Protein AF-A0A9P8L401-F1 (afdb_monomer_lite)

pLDDT: mean 74.8, std 16.56, range [40.0, 96.0]

Secondary structure (DSSP, 8-state):
-HHHHHHHHHHHHHHHHHHHHHHHT--HHHHHHHHHHHHHHHHHHHHHHHHHHHHHHHHHHS---TTGGGSTTS--HHHHTTTS--TT-S-------S-S--TTHHHHHHHHHHHHHHHHHHHHHHHHHHHHHHHHHHTT--

Organism: NCBI:txid1670608

Sequence (142 aa):
MQKATEYLQKWAGNFQRNVSNSVSNLSLKDYIRLVIILGGYALLRPYLLKLAGKFQARDHERELDPNEMTSGAAMSVNALRGRVQVPGDSDEEEESSATGADWGHAARRHQREMISELLAAEERKLAEEQEGSDKDIEEFLE

Radius of gyration: 29.73 Å; chains: 1; bounding box: 51×47×96 Å

InterPro domains:
  IPR011431 Protein trafficking Pga2 [PF07543] (17-142)
  IPR011431 Protein trafficking Pga2 [PIRSF022909] (21-142)
  IPR011431 Protein trafficking Pga2 [PTHR28199] (8-142)

Foldseek 3Di:
DVVVVVVVCVVVVVVCVVVVVVVVPDDPVNVVVVCCVVVVCVVCVVVVVVVVVVVVVVVVVDDDDPVRCPDPVNCDPVNCVPVDDPPPPDPDPDPDDDDDDPPCPVVVVVVVVVVVVVVVVVVVVVVVVVVVVVVVVVVVVD

Structure (mmCIF, N/CA/C/O backbone):
data_AF-A0A9P8L401-F1
#
_entry.id   AF-A0A9P8L401-F1
#
loop_
_atom_site.group_PDB
_atom_site.id
_atom_site.type_symbol
_atom_site.label_atom_id
_atom_site.label_alt_id
_atom_site.label_comp_id
_atom_site.label_asym_id
_atom_site.label_entity_id
_atom_site.label_seq_id
_atom_site.pdbx_PDB_ins_code
_atom_site.Cartn_x
_atom_site.Cartn_y
_atom_site.Cartn_z
_atom_site.occupancy
_atom_site.B_iso_or_equiv
_atom_site.auth_seq_id
_atom_site.auth_comp_id
_atom_site.auth_asym_id
_atom_site.auth_atom_id
_atom_site.pdbx_PDB_model_num
ATOM 1 N N . MET A 1 1 ? 9.582 -20.522 26.161 1.00 63.03 1 MET A N 1
ATOM 2 C CA . MET A 1 1 ? 8.222 -20.687 25.599 1.00 63.03 1 MET A CA 1
ATOM 3 C C . MET A 1 1 ? 7.142 -19.996 26.442 1.00 63.03 1 MET A C 1
ATOM 5 O O . MET A 1 1 ? 6.506 -19.097 25.919 1.00 63.03 1 MET A O 1
ATOM 9 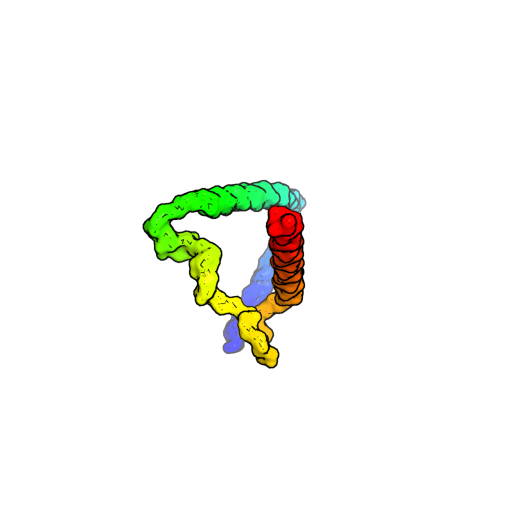N N . GLN A 1 2 ? 6.982 -20.307 27.738 1.00 72.50 2 GLN A N 1
ATOM 10 C CA . GLN A 1 2 ? 5.891 -19.764 28.584 1.00 72.50 2 GLN A CA 1
ATOM 11 C C . GLN A 1 2 ? 5.837 -18.224 28.709 1.00 72.50 2 GLN A C 1
ATOM 13 O O . GLN A 1 2 ? 4.761 -17.636 28.678 1.00 72.50 2 GLN A O 1
ATOM 18 N N . LYS A 1 3 ? 6.988 -17.539 28.785 1.00 79.38 3 LYS A N 1
ATOM 19 C CA . LYS A 1 3 ? 7.013 -16.064 28.824 1.00 79.38 3 LYS A CA 1
ATOM 20 C C . LYS A 1 3 ? 6.523 -15.434 27.516 1.00 79.38 3 LYS A C 1
ATOM 22 O O . LYS A 1 3 ? 5.812 -14.441 27.542 1.00 79.38 3 LYS A O 1
ATOM 27 N N . ALA A 1 4 ? 6.866 -16.028 26.369 1.00 83.12 4 ALA A N 1
ATOM 28 C CA . ALA A 1 4 ? 6.440 -15.529 25.060 1.00 83.12 4 ALA A CA 1
ATOM 29 C C . ALA A 1 4 ? 4.919 -15.645 24.881 1.00 83.12 4 ALA A C 1
ATOM 31 O O . ALA A 1 4 ? 4.285 -14.702 24.419 1.00 83.12 4 ALA A O 1
ATOM 32 N N . THR A 1 5 ? 4.321 -16.754 25.325 1.00 87.50 5 THR A N 1
ATOM 33 C CA . THR A 1 5 ? 2.861 -16.925 25.319 1.00 87.50 5 THR A CA 1
ATOM 34 C C . THR A 1 5 ? 2.161 -15.937 26.255 1.00 87.50 5 THR A C 1
ATOM 36 O O . THR A 1 5 ? 1.112 -15.408 25.903 1.00 87.50 5 THR A O 1
ATOM 39 N N . GLU A 1 6 ? 2.762 -15.612 27.402 1.00 89.94 6 GLU A N 1
ATOM 40 C CA . GLU A 1 6 ? 2.229 -14.616 28.340 1.00 89.94 6 GLU A CA 1
ATOM 41 C C . GLU A 1 6 ? 2.290 -13.183 27.771 1.00 89.94 6 GLU A C 1
ATOM 43 O O . GLU A 1 6 ? 1.327 -12.421 27.884 1.00 89.94 6 GLU A O 1
ATOM 48 N N . TYR A 1 7 ? 3.389 -12.817 27.098 1.00 91.88 7 TYR A N 1
ATOM 49 C CA . TYR A 1 7 ? 3.497 -11.534 26.394 1.00 91.88 7 TYR A CA 1
ATOM 50 C C . TYR A 1 7 ? 2.512 -11.433 25.230 1.00 91.88 7 TYR A C 1
ATOM 52 O O . TYR A 1 7 ? 1.879 -10.391 25.067 1.00 91.88 7 TYR A O 1
ATOM 60 N N . LEU A 1 8 ? 2.333 -12.511 24.462 1.00 91.25 8 LEU A N 1
ATOM 61 C CA . LEU A 1 8 ? 1.352 -12.566 23.378 1.00 91.25 8 LEU A CA 1
ATOM 62 C C . LEU A 1 8 ? -0.075 -12.409 23.903 1.00 91.25 8 LEU A C 1
ATOM 64 O O . LEU A 1 8 ? -0.837 -11.628 23.342 1.00 91.25 8 LEU A O 1
ATOM 68 N N . GLN A 1 9 ? -0.430 -13.071 25.006 1.00 92.12 9 GLN A N 1
ATOM 69 C CA . GLN A 1 9 ? -1.748 -12.916 25.627 1.00 92.12 9 GLN A CA 1
ATOM 70 C C . GLN A 1 9 ? -1.976 -11.500 26.163 1.00 92.12 9 GLN A C 1
ATOM 72 O O . GLN A 1 9 ? -3.057 -10.940 25.975 1.00 92.12 9 GLN A O 1
ATOM 77 N N . LYS A 1 10 ? -0.961 -10.880 26.781 1.00 93.19 10 LYS A N 1
ATOM 78 C CA . LYS A 1 10 ? -1.038 -9.477 27.221 1.00 93.19 10 LYS A CA 1
ATOM 79 C C . LYS A 1 10 ? -1.192 -8.525 26.040 1.00 93.19 10 LYS A C 1
ATOM 81 O O . LYS A 1 10 ? -2.036 -7.634 26.088 1.00 93.19 10 LYS A O 1
ATOM 86 N N . TRP A 1 11 ? -0.416 -8.719 24.978 1.00 93.44 11 TRP A N 1
ATOM 87 C CA . TRP A 1 11 ? -0.478 -7.875 23.790 1.00 93.44 11 TRP A CA 1
ATOM 88 C C . TRP A 1 11 ? -1.812 -8.030 23.059 1.00 93.44 11 TRP A C 1
ATOM 90 O O . TRP A 1 11 ? -2.464 -7.027 22.789 1.00 93.44 11 TRP A O 1
ATOM 100 N N . ALA A 1 12 ? -2.277 -9.262 22.847 1.00 91.62 12 ALA A N 1
ATOM 101 C CA . ALA A 1 12 ? -3.577 -9.547 22.248 1.00 91.62 12 ALA A CA 1
ATOM 102 C C . ALA A 1 12 ? -4.729 -8.982 23.091 1.00 91.62 12 ALA A C 1
ATOM 104 O O . ALA A 1 12 ? -5.612 -8.311 22.561 1.00 91.62 12 ALA A O 1
ATOM 105 N N . GLY A 1 13 ? -4.690 -9.176 24.412 1.00 91.75 13 GLY A N 1
ATOM 106 C CA . GLY A 1 13 ? -5.701 -8.641 25.322 1.00 91.75 13 GLY A CA 1
ATOM 107 C C . GLY A 1 13 ? -5.732 -7.112 25.337 1.00 91.75 13 GLY A C 1
ATOM 108 O O . GLY A 1 13 ? -6.808 -6.517 25.356 1.00 91.75 13 GLY A O 1
ATOM 109 N N . ASN A 1 14 ? -4.569 -6.459 25.293 1.00 92.88 14 ASN A N 1
ATOM 110 C CA . ASN A 1 14 ? -4.475 -5.000 25.224 1.00 92.88 14 ASN A CA 1
ATOM 111 C C . ASN A 1 14 ? -4.912 -4.466 23.860 1.00 92.88 14 ASN A C 1
ATOM 113 O O . ASN A 1 14 ? -5.630 -3.474 23.804 1.00 92.88 14 ASN A O 1
ATOM 117 N N . PHE A 1 15 ? -4.539 -5.143 22.776 1.00 93.75 15 PHE A N 1
ATOM 118 C CA . PHE A 1 15 ? -4.971 -4.806 21.426 1.00 93.75 15 PHE A CA 1
ATOM 119 C C . PHE A 1 15 ? -6.490 -4.911 21.295 1.00 93.75 15 PHE A C 1
ATOM 121 O O . PHE A 1 15 ? -7.127 -3.948 20.885 1.00 93.75 15 PHE A O 1
ATOM 128 N N . GLN A 1 16 ? -7.090 -6.021 21.731 1.00 94.19 16 GLN A N 1
ATOM 129 C CA . GLN A 1 16 ? -8.540 -6.206 21.692 1.00 94.19 16 GLN A CA 1
ATOM 130 C C . GLN A 1 16 ? -9.268 -5.131 22.506 1.00 94.19 16 GLN A C 1
ATOM 132 O O . GLN A 1 16 ? -10.224 -4.541 22.008 1.00 94.19 16 GLN A O 1
ATOM 137 N N . ARG A 1 17 ? -8.815 -4.837 23.733 1.00 91.00 17 ARG A N 1
ATOM 138 C CA . ARG A 1 17 ? -9.413 -3.775 24.562 1.00 91.00 17 ARG A CA 1
ATOM 139 C C . ARG A 1 17 ? -9.288 -2.408 23.908 1.00 91.00 17 ARG A C 1
ATOM 141 O O . ARG A 1 17 ? -10.266 -1.673 23.880 1.00 91.00 17 ARG A O 1
ATOM 148 N N . ASN A 1 18 ? -8.110 -2.080 23.385 1.00 90.12 18 ASN A N 1
ATOM 149 C CA . ASN A 1 18 ? -7.859 -0.788 22.759 1.00 90.12 18 ASN A CA 1
ATOM 150 C C . ASN A 1 18 ? -8.682 -0.632 21.483 1.00 90.12 18 ASN A C 1
ATOM 152 O O . ASN A 1 18 ? -9.365 0.369 21.340 1.00 90.12 18 ASN A O 1
ATOM 156 N N . VAL A 1 19 ? -8.703 -1.635 20.605 1.00 89.56 19 VAL A N 1
ATOM 157 C CA . VAL A 1 19 ? -9.502 -1.606 19.374 1.00 89.56 19 VAL A CA 1
ATOM 158 C C . VAL A 1 19 ? -10.993 -1.552 19.695 1.00 89.56 19 VAL A C 1
ATOM 160 O O . VAL A 1 19 ? -11.694 -0.704 19.153 1.00 89.56 19 VAL A O 1
ATOM 163 N N . SER A 1 20 ? -11.475 -2.395 20.613 1.00 89.94 20 SER A N 1
ATOM 164 C CA . SER A 1 20 ? -12.884 -2.402 21.017 1.00 89.94 20 SER 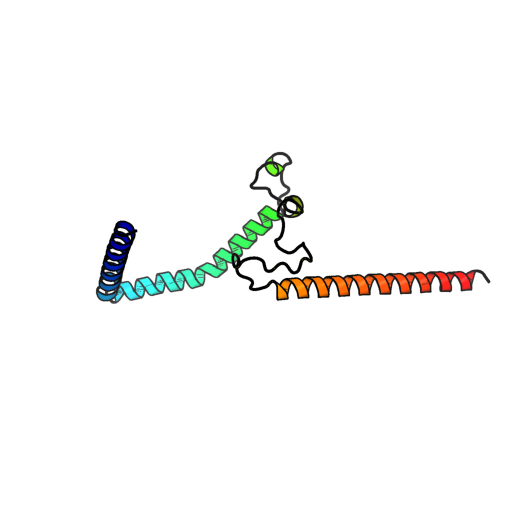A CA 1
ATOM 165 C C . SER A 1 20 ? -13.300 -1.057 21.606 1.00 89.94 20 SER A C 1
ATOM 167 O O . SER A 1 20 ? -14.307 -0.504 21.180 1.00 89.94 20 SER A O 1
ATOM 169 N N . ASN A 1 21 ? -12.515 -0.510 22.539 1.00 89.00 21 ASN A N 1
ATOM 170 C CA . ASN A 1 21 ? -12.802 0.783 23.156 1.00 89.00 21 ASN A CA 1
ATOM 171 C C . ASN A 1 21 ? -12.688 1.930 22.153 1.00 89.00 21 ASN A C 1
ATOM 173 O O . ASN A 1 21 ? -13.477 2.868 22.218 1.00 89.00 21 ASN A O 1
ATOM 177 N N . SER A 1 22 ? -11.720 1.882 21.236 1.00 84.50 22 SER A N 1
ATOM 178 C CA . SER A 1 22 ? -11.591 2.889 20.190 1.00 84.50 22 SER A CA 1
ATOM 179 C C . SER A 1 22 ? -12.820 2.884 19.297 1.00 84.50 22 SER A C 1
ATOM 181 O O . SER A 1 22 ? -13.374 3.954 19.106 1.00 84.50 22 SER A O 1
ATOM 183 N N . VAL A 1 23 ? -13.282 1.715 18.834 1.00 84.31 23 VAL A N 1
ATOM 184 C CA . VAL A 1 23 ? -14.448 1.572 17.943 1.00 84.31 23 VAL A CA 1
ATOM 185 C C . VAL A 1 23 ? -15.767 1.920 18.645 1.00 84.31 23 VAL A C 1
ATOM 187 O O . VAL A 1 23 ? -16.616 2.592 18.058 1.00 84.31 23 VAL A O 1
ATOM 190 N N . SER A 1 24 ? -15.943 1.517 19.906 1.00 84.69 24 SER A N 1
ATOM 191 C CA . SER A 1 24 ? -17.181 1.768 20.655 1.00 84.69 24 SER A CA 1
ATOM 192 C C . SER A 1 24 ? -17.351 3.225 21.092 1.00 84.69 24 SER A C 1
ATOM 194 O O . SER A 1 24 ? -18.475 3.649 21.340 1.00 84.69 24 SER A O 1
ATOM 196 N N . ASN A 1 25 ? -16.257 3.986 21.201 1.00 87.12 25 ASN A N 1
ATOM 197 C CA . ASN A 1 25 ? -16.280 5.388 21.625 1.00 87.12 25 ASN A CA 1
ATOM 198 C C . ASN A 1 25 ? -16.192 6.390 20.458 1.00 87.12 25 ASN A C 1
ATOM 200 O O . ASN A 1 25 ? -16.026 7.583 20.714 1.00 87.12 25 ASN A O 1
ATOM 204 N N . LEU A 1 26 ? -16.302 5.960 19.190 1.00 86.31 26 LEU A N 1
ATOM 205 C CA . LEU A 1 26 ? -16.359 6.919 18.079 1.00 86.31 26 LEU A 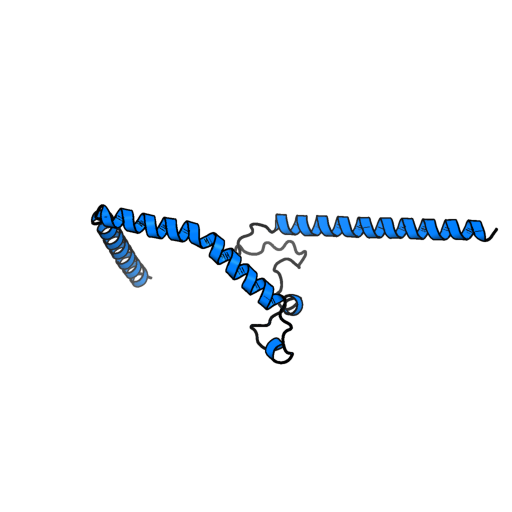CA 1
ATOM 206 C C . LEU A 1 26 ? -17.663 7.716 18.123 1.00 86.31 26 LEU A C 1
ATOM 208 O O . LEU A 1 26 ? -18.761 7.155 18.119 1.00 86.31 26 LEU A O 1
ATOM 212 N N . SER A 1 27 ? -17.539 9.040 18.055 1.00 88.06 27 SER A N 1
ATOM 213 C CA . SER A 1 27 ? -18.679 9.901 17.766 1.00 88.06 27 SER A CA 1
ATOM 214 C C . SER A 1 27 ? -19.022 9.862 16.272 1.00 88.06 27 SER A C 1
ATOM 216 O O . SER A 1 27 ? -18.198 9.510 15.425 1.00 88.06 27 SER A O 1
ATOM 218 N N . LEU A 1 28 ? -20.229 10.308 15.908 1.00 90.56 28 LEU A N 1
ATOM 219 C CA . LEU A 1 28 ? -20.640 10.415 14.502 1.00 90.56 28 LEU A CA 1
ATOM 220 C C . LEU A 1 28 ? -19.672 11.281 13.669 1.00 90.56 28 LEU A C 1
ATOM 222 O O . LEU A 1 28 ? -19.422 10.993 12.499 1.00 90.56 28 LEU A O 1
ATOM 226 N N . LYS A 1 29 ? -19.080 12.317 14.280 1.00 90.69 29 LYS A N 1
ATOM 227 C CA . LYS A 1 29 ? -18.080 13.178 13.628 1.00 90.69 29 LYS A CA 1
ATOM 228 C C . LYS A 1 29 ? -16.802 12.408 13.288 1.00 90.69 29 LYS A C 1
ATOM 230 O O . LYS A 1 29 ? -16.206 12.656 12.240 1.00 90.69 29 LYS A O 1
ATOM 235 N N . ASP A 1 30 ? -16.405 11.467 14.140 1.00 90.56 30 ASP A N 1
ATOM 236 C CA . ASP A 1 30 ? -15.199 10.662 13.942 1.00 90.56 30 ASP A CA 1
ATOM 237 C C . ASP A 1 30 ? -15.387 9.650 12.810 1.00 90.56 30 ASP A C 1
ATOM 239 O O . ASP A 1 30 ? -14.485 9.481 11.991 1.00 90.56 30 ASP A O 1
ATOM 243 N N . TYR A 1 31 ? -16.582 9.064 12.682 1.00 91.38 31 TYR A N 1
ATOM 244 C CA . TYR A 1 31 ? -16.923 8.212 11.538 1.00 91.38 31 TYR A CA 1
ATOM 245 C C . TYR A 1 31 ? -16.862 8.972 10.211 1.00 91.38 31 TYR A C 1
ATOM 247 O O . TYR A 1 31 ? -16.264 8.486 9.252 1.00 91.38 31 TYR A O 1
ATOM 255 N N . ILE A 1 32 ? -17.417 10.186 10.158 1.00 93.69 32 ILE A N 1
ATOM 256 C CA . ILE A 1 32 ? -17.358 11.027 8.953 1.00 93.69 32 ILE A CA 1
ATOM 257 C C . ILE A 1 32 ? -15.901 11.342 8.596 1.00 93.69 32 ILE A C 1
ATOM 259 O O . ILE A 1 32 ? -15.500 11.196 7.441 1.00 93.69 32 ILE A O 1
ATOM 263 N N . ARG A 1 33 ? -15.079 11.715 9.585 1.00 92.94 33 ARG A N 1
ATOM 264 C CA . ARG A 1 33 ? -13.645 11.958 9.373 1.00 92.94 33 ARG A CA 1
ATOM 265 C C . ARG A 1 33 ? -12.929 10.705 8.856 1.00 92.94 33 ARG A C 1
ATOM 267 O O . ARG A 1 33 ? -12.124 10.817 7.935 1.00 92.94 33 ARG A O 1
ATOM 274 N N . LEU A 1 34 ? -13.231 9.530 9.407 1.00 92.56 34 LEU A N 1
ATOM 275 C CA . LEU A 1 34 ? -12.636 8.259 8.989 1.00 92.56 34 LEU A CA 1
ATOM 276 C C . LEU A 1 34 ? -12.974 7.940 7.529 1.00 92.56 34 LEU A C 1
ATOM 278 O O . LEU A 1 34 ? -12.073 7.615 6.758 1.00 92.56 34 LEU A O 1
ATOM 282 N N . VAL A 1 35 ? -14.236 8.113 7.129 1.00 94.62 35 VAL A N 1
ATOM 283 C CA . VAL A 1 35 ? -14.674 7.917 5.738 1.00 94.62 35 VAL A CA 1
ATOM 284 C C . VAL A 1 35 ? -13.994 8.907 4.794 1.00 94.62 35 VAL A C 1
ATOM 286 O O . VAL A 1 35 ? -13.564 8.502 3.718 1.00 94.62 35 VAL A O 1
ATOM 289 N N . ILE A 1 36 ? -13.832 10.174 5.187 1.00 96.00 36 ILE A N 1
ATOM 290 C CA . ILE A 1 36 ? -13.115 11.171 4.373 1.00 96.00 36 ILE A CA 1
ATOM 291 C C . ILE A 1 36 ? -11.652 10.767 4.175 1.00 96.00 36 ILE A C 1
ATOM 293 O O . ILE A 1 36 ? -11.145 10.865 3.061 1.00 96.00 36 ILE A O 1
ATOM 297 N N . ILE A 1 37 ? -10.971 10.293 5.221 1.00 94.56 37 ILE A N 1
ATOM 298 C CA . ILE A 1 37 ? -9.570 9.863 5.119 1.00 94.56 37 ILE A CA 1
ATOM 299 C C . ILE A 1 37 ? -9.454 8.613 4.239 1.00 94.56 37 ILE A C 1
ATOM 301 O O . ILE A 1 37 ? -8.630 8.593 3.326 1.00 94.56 37 ILE A O 1
ATOM 305 N N . LEU A 1 38 ? -10.287 7.591 4.470 1.00 95.19 38 LEU A N 1
ATOM 306 C CA . LEU A 1 38 ? -10.266 6.355 3.678 1.00 95.19 38 LEU A CA 1
ATOM 307 C C . LEU A 1 38 ? -10.640 6.611 2.217 1.00 95.19 38 LEU A C 1
ATOM 309 O O . LEU A 1 38 ? -9.933 6.173 1.313 1.00 95.19 38 LEU A O 1
ATOM 313 N N . GLY A 1 39 ? -11.737 7.333 1.991 1.00 94.38 39 GLY A N 1
ATOM 314 C CA . GLY A 1 39 ? -12.213 7.698 0.662 1.00 94.38 39 GLY A CA 1
ATOM 315 C C . GLY A 1 39 ? -11.210 8.591 -0.060 1.00 94.38 39 GLY A C 1
ATOM 316 O O . GLY A 1 39 ? -10.841 8.308 -1.196 1.00 94.38 39 GLY A O 1
ATOM 317 N N . GLY A 1 40 ? -10.685 9.609 0.621 1.00 95.81 40 GLY A N 1
ATOM 318 C CA . GLY A 1 40 ? -9.635 10.479 0.098 1.00 95.81 40 GLY A CA 1
ATOM 319 C C . GLY A 1 40 ? -8.378 9.701 -0.290 1.00 95.81 40 GLY A C 1
ATOM 320 O O . GLY A 1 40 ? -7.872 9.882 -1.394 1.00 95.81 40 GLY A O 1
ATOM 321 N N . TYR A 1 41 ? -7.912 8.778 0.557 1.00 94.19 41 TYR A N 1
ATOM 322 C CA . TYR A 1 41 ? -6.779 7.908 0.237 1.00 94.19 41 TYR A CA 1
ATOM 323 C C . TYR A 1 41 ? -7.073 6.978 -0.946 1.00 94.19 41 TYR A C 1
ATOM 325 O O . TYR A 1 41 ? -6.239 6.858 -1.842 1.00 94.19 41 TYR A O 1
ATOM 333 N N . ALA A 1 42 ? -8.253 6.352 -0.987 1.00 93.00 42 ALA A N 1
ATOM 334 C CA . ALA A 1 42 ? -8.651 5.473 -2.085 1.00 93.00 42 ALA A CA 1
ATOM 335 C C . ALA A 1 42 ? -8.677 6.216 -3.430 1.00 93.00 42 ALA A C 1
ATOM 337 O O . ALA A 1 42 ? -8.214 5.676 -4.436 1.00 93.00 42 ALA A O 1
ATOM 338 N N . LEU A 1 43 ? -9.145 7.469 -3.436 1.00 93.75 43 LEU A N 1
ATOM 339 C CA . LEU A 1 43 ? -9.110 8.334 -4.615 1.00 93.75 43 LEU A CA 1
ATOM 340 C C . LEU A 1 43 ? -7.690 8.806 -4.954 1.00 93.75 43 LEU A C 1
ATOM 342 O O . LEU A 1 43 ? -7.353 8.885 -6.131 1.00 93.75 43 LEU A O 1
ATOM 346 N N . LEU A 1 44 ? -6.853 9.104 -3.958 1.00 94.69 44 LEU A N 1
ATOM 347 C CA . LEU A 1 44 ? -5.490 9.609 -4.156 1.00 94.69 44 LEU A CA 1
ATOM 348 C C . LEU A 1 44 ? -4.519 8.516 -4.643 1.00 94.69 44 LEU A C 1
ATOM 350 O O . LEU A 1 44 ? -3.644 8.781 -5.472 1.00 94.69 44 LEU A O 1
ATOM 354 N N . ARG A 1 45 ? -4.687 7.274 -4.174 1.00 93.44 45 ARG A N 1
ATOM 355 C CA . ARG A 1 45 ? -3.829 6.115 -4.472 1.00 93.44 45 ARG A CA 1
ATOM 356 C C . ARG A 1 45 ? -3.522 5.906 -5.964 1.00 93.44 45 ARG A C 1
ATOM 358 O O . ARG A 1 45 ? -2.338 5.777 -6.279 1.00 93.44 45 ARG A O 1
ATOM 365 N N . PRO A 1 46 ? -4.494 5.862 -6.899 1.00 92.50 46 PRO A N 1
ATOM 366 C CA . PRO A 1 46 ? -4.188 5.643 -8.315 1.00 92.50 46 PRO A CA 1
ATOM 367 C C . PRO A 1 46 ? -3.307 6.749 -8.912 1.00 92.50 46 PRO A C 1
ATOM 369 O O . PRO A 1 46 ? -2.497 6.472 -9.795 1.00 92.50 46 PRO A O 1
ATOM 372 N N . TYR A 1 47 ? -3.419 7.987 -8.427 1.00 93.31 47 TYR A N 1
ATOM 373 C CA . TYR A 1 47 ? -2.578 9.093 -8.890 1.00 93.31 47 TYR A CA 1
ATOM 374 C C . TYR A 1 47 ? -1.159 8.999 -8.332 1.00 93.31 47 TYR A C 1
ATOM 376 O O . TYR A 1 47 ? -0.204 9.203 -9.080 1.00 93.31 47 TYR A O 1
ATOM 384 N N . LEU A 1 48 ? -1.011 8.614 -7.060 1.00 91.81 48 LEU A N 1
ATOM 385 C CA . LEU A 1 48 ? 0.301 8.347 -6.464 1.00 91.81 48 LEU A CA 1
ATOM 386 C C . LEU A 1 48 ? 1.026 7.208 -7.188 1.00 91.81 48 LEU A C 1
ATOM 388 O O . LEU A 1 48 ? 2.206 7.342 -7.488 1.00 91.81 48 LEU A O 1
ATOM 392 N N . LEU A 1 49 ? 0.318 6.132 -7.543 1.00 91.56 49 LEU A N 1
ATOM 393 C CA . LEU A 1 49 ? 0.892 5.027 -8.319 1.00 91.56 49 LEU A CA 1
ATOM 394 C C . LEU A 1 49 ? 1.324 5.470 -9.722 1.00 91.56 49 LEU A C 1
ATOM 396 O O . LEU A 1 49 ? 2.410 5.112 -10.166 1.00 91.56 49 LEU A O 1
ATOM 400 N N . LYS A 1 50 ? 0.519 6.293 -10.406 1.00 90.25 50 LYS A N 1
ATOM 401 C CA . LYS A 1 50 ? 0.894 6.863 -11.712 1.00 90.25 50 LYS A CA 1
ATOM 402 C C . LYS A 1 50 ? 2.124 7.767 -11.620 1.00 90.25 50 LYS A C 1
ATOM 404 O O . LYS A 1 50 ? 2.945 7.759 -12.531 1.00 90.25 50 LYS A O 1
ATOM 409 N N . LEU A 1 51 ? 2.254 8.549 -10.549 1.00 90.69 51 LEU A N 1
ATOM 410 C CA . LEU A 1 51 ? 3.432 9.386 -10.316 1.00 90.69 51 LEU A CA 1
ATOM 411 C C . LEU A 1 51 ? 4.664 8.535 -10.017 1.00 90.69 51 LEU A C 1
ATOM 413 O O . LEU A 1 51 ? 5.688 8.730 -10.662 1.00 90.69 51 LEU A O 1
ATOM 417 N N . ALA A 1 52 ? 4.551 7.563 -9.112 1.00 88.75 52 ALA A N 1
ATOM 418 C CA . ALA A 1 52 ? 5.637 6.643 -8.790 1.00 88.75 52 ALA A CA 1
ATOM 419 C C . ALA A 1 52 ? 6.123 5.883 -10.034 1.00 88.75 52 ALA A C 1
ATOM 421 O O . ALA A 1 52 ? 7.322 5.836 -10.280 1.00 88.75 52 ALA A O 1
ATOM 422 N N . GLY A 1 53 ? 5.203 5.389 -10.871 1.00 88.38 53 GLY A N 1
ATOM 423 C CA . GLY A 1 53 ? 5.552 4.740 -12.137 1.00 88.38 53 GLY A CA 1
ATOM 424 C C . GLY A 1 53 ? 6.281 5.670 -13.112 1.00 88.38 53 GLY A C 1
ATOM 425 O O . GLY A 1 53 ? 7.221 5.245 -13.770 1.00 88.38 53 GLY A O 1
ATOM 426 N N . LYS A 1 54 ? 5.911 6.958 -13.170 1.00 86.81 54 LYS A N 1
ATOM 427 C CA . LYS A 1 54 ? 6.638 7.955 -13.976 1.00 86.81 54 LYS A CA 1
ATOM 428 C C . LYS A 1 54 ? 8.033 8.248 -13.430 1.00 86.81 54 LYS A C 1
ATOM 430 O O . LYS A 1 54 ? 8.945 8.439 -14.223 1.00 86.81 54 LYS A O 1
ATOM 435 N N . PHE A 1 55 ? 8.203 8.309 -12.110 1.00 85.88 55 PHE A N 1
ATOM 436 C CA . PHE A 1 55 ? 9.528 8.459 -11.503 1.00 85.88 55 PHE A CA 1
ATOM 437 C C . PHE A 1 55 ? 10.400 7.238 -11.783 1.00 85.88 55 PHE A C 1
ATOM 439 O O . PHE A 1 55 ? 11.505 7.400 -12.280 1.00 85.88 55 PHE A O 1
ATOM 446 N N . GLN A 1 56 ? 9.857 6.033 -11.602 1.00 84.44 56 GLN A N 1
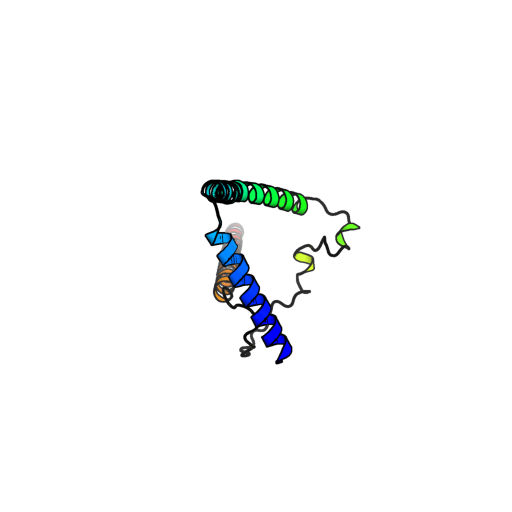ATOM 447 C CA . GLN A 1 56 ? 10.558 4.799 -11.934 1.00 84.44 56 GLN A CA 1
ATOM 448 C C . GLN A 1 56 ? 10.948 4.749 -13.417 1.00 84.44 56 GLN A C 1
ATOM 450 O O . GLN A 1 56 ? 12.102 4.497 -13.724 1.00 84.44 56 GLN A O 1
ATOM 455 N N . ALA A 1 57 ? 10.038 5.049 -14.346 1.00 84.19 57 ALA A N 1
ATOM 456 C CA . ALA A 1 57 ? 10.371 5.079 -15.772 1.00 84.19 57 ALA A CA 1
ATOM 457 C C . ALA A 1 57 ? 11.515 6.063 -16.079 1.00 84.19 57 ALA A C 1
ATOM 459 O O . ALA A 1 57 ? 12.451 5.711 -16.785 1.00 84.19 57 ALA A O 1
ATOM 460 N N . ARG A 1 58 ? 11.494 7.258 -15.475 1.00 82.06 58 ARG A N 1
ATOM 461 C CA . ARG A 1 58 ? 12.562 8.257 -15.633 1.00 82.06 58 ARG A CA 1
ATOM 462 C C . ARG A 1 58 ? 13.895 7.809 -15.043 1.00 82.06 58 ARG A C 1
ATOM 464 O O . ARG A 1 58 ? 14.926 8.095 -15.636 1.00 82.06 58 ARG A O 1
ATOM 471 N N . ASP A 1 59 ? 13.880 7.131 -13.901 1.00 78.88 59 ASP A N 1
ATOM 472 C CA . ASP A 1 59 ? 15.095 6.585 -13.289 1.00 78.88 59 ASP A CA 1
ATOM 473 C C . ASP A 1 59 ? 15.659 5.422 -14.117 1.00 78.88 59 ASP A C 1
ATOM 475 O O . ASP A 1 59 ? 16.872 5.271 -14.212 1.00 78.88 59 ASP A O 1
ATOM 479 N N . HIS A 1 60 ? 14.794 4.631 -14.760 1.00 74.75 60 HIS A N 1
ATOM 480 C CA . HIS A 1 60 ? 15.195 3.565 -15.680 1.00 74.75 60 HIS A CA 1
ATOM 481 C C . HIS A 1 60 ? 15.726 4.098 -17.025 1.00 74.75 60 HIS A C 1
ATOM 483 O O . HIS A 1 60 ? 16.585 3.461 -17.627 1.00 74.75 60 HIS A O 1
ATOM 489 N N . GLU A 1 61 ? 15.217 5.235 -17.505 1.00 75.12 61 GLU A N 1
ATOM 490 C CA . GLU A 1 61 ? 15.682 5.908 -18.731 1.00 75.12 61 GLU A CA 1
ATOM 491 C C . GLU A 1 61 ? 16.913 6.795 -18.500 1.00 75.12 61 GLU A C 1
ATOM 493 O O . GLU A 1 61 ? 17.581 7.187 -19.456 1.00 75.12 61 GLU A O 1
ATOM 498 N N . ARG A 1 62 ? 17.227 7.137 -17.245 1.00 75.00 62 ARG A N 1
ATOM 499 C CA . ARG A 1 62 ? 18.411 7.926 -16.910 1.00 75.00 62 ARG A CA 1
ATOM 500 C C . ARG A 1 62 ? 19.664 7.110 -17.218 1.00 75.00 62 ARG A C 1
ATOM 502 O O . ARG A 1 62 ? 19.879 6.043 -16.649 1.00 75.00 62 ARG A O 1
ATOM 509 N N . GLU A 1 63 ? 20.522 7.657 -18.073 1.00 62.75 63 GLU A N 1
ATOM 510 C CA . GLU A 1 63 ? 21.867 7.127 -18.287 1.00 62.75 63 GLU A CA 1
ATOM 511 C C . GLU A 1 63 ? 22.629 7.152 -16.954 1.00 62.75 63 GLU A C 1
ATOM 513 O O . GLU A 1 63 ? 22.842 8.207 -16.352 1.00 62.75 63 GLU A O 1
ATOM 518 N N . LEU A 1 64 ? 22.965 5.965 -16.448 1.00 63.03 64 LEU A N 1
ATOM 519 C CA . LEU A 1 64 ? 23.728 5.803 -15.215 1.00 63.03 64 LEU A CA 1
ATOM 520 C C . LEU A 1 64 ? 25.190 6.174 -15.489 1.00 63.03 64 LEU A C 1
ATOM 522 O O . LEU A 1 64 ? 25.826 5.597 -16.370 1.00 63.03 64 LEU A O 1
ATOM 526 N N . ASP A 1 65 ? 25.723 7.117 -14.713 1.00 62.50 65 ASP A N 1
ATOM 527 C CA . ASP A 1 65 ? 27.145 7.474 -14.710 1.00 62.50 65 ASP A CA 1
ATOM 528 C C . ASP A 1 65 ? 27.973 6.212 -14.355 1.00 62.50 65 ASP A C 1
ATOM 530 O O . ASP A 1 65 ? 27.552 5.450 -13.471 1.00 62.50 65 ASP A O 1
ATOM 534 N N . PRO A 1 66 ? 29.145 5.935 -14.969 1.00 59.91 66 PRO A N 1
ATOM 535 C CA . PRO A 1 66 ? 29.895 4.694 -14.737 1.00 59.91 66 PRO A CA 1
ATOM 536 C C . PRO A 1 66 ? 30.278 4.483 -13.265 1.00 59.91 66 PRO A C 1
ATOM 538 O O . PRO A 1 66 ? 30.498 3.357 -12.825 1.00 59.91 66 PRO A O 1
ATOM 541 N N . ASN A 1 67 ? 30.338 5.569 -12.492 1.00 58.56 67 ASN A N 1
ATOM 542 C CA . ASN A 1 67 ? 30.616 5.542 -11.061 1.00 58.56 67 ASN A CA 1
ATOM 543 C C . ASN A 1 67 ? 29.406 5.051 -10.234 1.00 58.56 67 ASN A C 1
ATOM 545 O O . ASN A 1 67 ? 29.581 4.352 -9.237 1.00 58.56 67 ASN A O 1
ATOM 549 N N . GLU A 1 68 ? 28.172 5.338 -10.668 1.00 55.94 68 GLU A N 1
ATOM 550 C CA . GLU A 1 68 ? 26.938 4.885 -10.006 1.00 55.94 68 GLU A CA 1
ATOM 551 C C . GLU A 1 68 ? 26.612 3.415 -10.300 1.00 55.94 68 GLU A C 1
ATOM 553 O O . GLU A 1 68 ? 26.060 2.748 -9.428 1.00 55.94 68 GLU A O 1
ATOM 558 N N . MET A 1 69 ? 27.030 2.875 -11.455 1.00 55.62 69 MET A N 1
ATOM 559 C CA . MET A 1 69 ? 26.884 1.452 -11.826 1.00 55.62 69 MET A CA 1
ATOM 560 C C . MET A 1 69 ? 27.511 0.467 -10.821 1.00 55.62 69 MET A C 1
ATOM 562 O O . MET A 1 69 ? 27.156 -0.710 -10.806 1.00 55.62 69 MET A O 1
ATOM 566 N N . THR A 1 70 ? 28.444 0.929 -9.986 1.00 56.25 70 THR A N 1
ATOM 567 C CA . THR A 1 70 ? 29.102 0.105 -8.956 1.00 56.25 70 THR A CA 1
ATOM 568 C C . THR A 1 70 ? 28.348 0.070 -7.623 1.00 56.25 70 THR A C 1
ATOM 570 O O . THR A 1 70 ? 28.637 -0.772 -6.770 1.00 56.25 70 THR A O 1
ATOM 573 N N . SER A 1 71 ? 27.364 0.953 -7.430 1.00 56.41 71 SER A N 1
ATOM 574 C CA . SER A 1 71 ? 26.536 0.992 -6.227 1.00 56.41 71 SER A CA 1
ATOM 575 C C . SER A 1 71 ? 25.415 -0.041 -6.324 1.00 56.41 71 SER A C 1
ATOM 577 O O . SER A 1 71 ? 24.735 -0.139 -7.342 1.00 56.41 71 SER A O 1
ATOM 579 N N . GLY A 1 72 ? 25.152 -0.783 -5.242 1.00 56.66 72 GLY A N 1
ATOM 580 C CA . GLY A 1 72 ? 24.087 -1.799 -5.191 1.00 56.66 72 GLY A CA 1
ATOM 581 C C . GLY A 1 72 ? 22.670 -1.272 -5.480 1.00 56.66 72 GLY A C 1
ATOM 582 O O . GLY A 1 72 ? 21.756 -2.066 -5.672 1.00 56.66 72 GLY A O 1
ATOM 583 N N . ALA A 1 73 ? 22.483 0.050 -5.541 1.00 57.38 73 ALA A N 1
ATOM 584 C CA . ALA A 1 73 ? 21.240 0.702 -5.952 1.00 57.38 73 ALA A CA 1
ATOM 585 C C . ALA A 1 73 ? 21.054 0.797 -7.483 1.00 57.38 73 ALA A C 1
ATOM 587 O O . ALA A 1 73 ? 19.926 0.937 -7.943 1.00 57.38 73 ALA A O 1
ATOM 588 N N . ALA A 1 74 ? 22.129 0.686 -8.270 1.00 56.31 74 ALA A N 1
ATOM 589 C CA . ALA A 1 74 ? 22.132 0.767 -9.735 1.00 56.31 74 ALA A CA 1
ATOM 590 C C . ALA A 1 74 ? 22.157 -0.623 -10.402 1.00 56.31 74 ALA A C 1
ATOM 592 O O . ALA A 1 74 ? 22.667 -0.803 -11.510 1.00 56.31 74 ALA A O 1
ATOM 593 N N . MET A 1 75 ? 21.644 -1.639 -9.705 1.00 58.16 75 MET A N 1
ATOM 594 C CA . MET A 1 75 ? 21.611 -3.013 -10.195 1.00 58.16 75 MET A CA 1
ATOM 595 C C . MET A 1 75 ? 20.658 -3.124 -11.390 1.00 58.16 75 MET A C 1
ATOM 597 O O . MET A 1 75 ? 19.442 -3.232 -11.237 1.00 58.16 75 MET A O 1
ATOM 601 N N . SER A 1 76 ? 21.220 -3.106 -12.599 1.00 59.78 76 SER A N 1
ATOM 602 C CA . SER A 1 76 ? 20.477 -3.422 -13.816 1.00 59.78 76 SER A CA 1
ATOM 603 C C . SER A 1 76 ? 20.050 -4.893 -13.804 1.00 59.78 76 SER A C 1
ATOM 605 O O . SER A 1 76 ? 20.756 -5.760 -13.293 1.00 59.78 76 SER A O 1
ATOM 607 N N . VAL A 1 77 ? 18.901 -5.209 -14.406 1.00 57.97 77 VAL A N 1
ATOM 608 C CA . VAL A 1 77 ? 18.388 -6.591 -14.514 1.00 57.97 77 VAL A CA 1
ATOM 609 C C . VAL A 1 77 ? 19.423 -7.534 -15.146 1.00 57.97 77 VAL A C 1
ATOM 611 O O . VAL A 1 77 ? 19.513 -8.704 -14.776 1.00 57.97 77 VAL A O 1
ATOM 614 N N . ASN A 1 78 ? 20.264 -7.019 -16.046 1.00 61.09 78 ASN A N 1
ATOM 615 C CA . ASN A 1 78 ? 21.340 -7.792 -16.658 1.00 61.09 78 ASN A CA 1
ATOM 616 C C . ASN A 1 78 ? 22.473 -8.129 -15.668 1.00 61.09 78 ASN A C 1
ATOM 618 O O . ASN A 1 78 ? 23.074 -9.190 -15.778 1.00 61.09 78 ASN A O 1
ATOM 622 N N . ALA A 1 79 ? 22.718 -7.290 -14.655 1.00 62.12 79 ALA A N 1
ATOM 623 C CA . ALA A 1 79 ? 23.667 -7.584 -13.577 1.00 62.12 79 ALA A CA 1
ATOM 624 C C . ALA A 1 79 ? 23.176 -8.696 -12.625 1.00 62.12 79 ALA A C 1
ATOM 626 O O . ALA A 1 79 ? 23.983 -9.306 -11.923 1.00 62.12 79 ALA A O 1
ATOM 627 N N . LEU A 1 80 ? 21.868 -8.989 -12.613 1.00 57.22 80 LEU A N 1
ATOM 628 C CA . LEU A 1 80 ? 21.283 -10.102 -11.855 1.00 57.22 80 LEU A CA 1
ATOM 629 C C . LEU A 1 80 ? 21.268 -11.424 -12.637 1.00 57.22 80 LEU A C 1
ATOM 631 O O . LEU A 1 80 ? 21.115 -12.484 -12.023 1.00 57.22 80 LEU A O 1
ATOM 635 N N . ARG A 1 81 ? 21.448 -11.388 -13.965 1.00 57.25 81 ARG A N 1
ATOM 636 C CA . ARG A 1 81 ? 21.493 -12.581 -14.820 1.00 57.25 81 ARG A CA 1
ATOM 637 C C . ARG A 1 81 ? 22.731 -13.413 -14.440 1.00 57.25 81 ARG A C 1
ATOM 639 O O . ARG A 1 81 ? 23.856 -13.025 -14.726 1.00 57.25 81 ARG A O 1
ATOM 646 N N . GLY A 1 82 ? 22.518 -14.526 -13.730 1.00 59.91 82 GLY A N 1
ATOM 647 C CA . GLY A 1 82 ? 23.570 -15.439 -13.248 1.00 59.91 82 GLY A CA 1
ATOM 648 C C . GLY A 1 82 ? 24.033 -15.242 -11.793 1.00 59.91 82 GLY A C 1
ATOM 649 O O . GLY A 1 82 ? 24.790 -16.063 -11.285 1.00 59.91 82 GLY A O 1
ATOM 650 N N . ARG A 1 83 ? 23.576 -14.192 -11.092 1.00 58.03 83 ARG A N 1
ATOM 651 C CA . ARG A 1 83 ? 23.858 -13.965 -9.652 1.00 58.03 83 ARG A CA 1
ATOM 652 C C . ARG A 1 83 ? 22.750 -14.483 -8.737 1.00 58.03 83 ARG A C 1
ATOM 654 O O . ARG A 1 83 ? 23.006 -14.786 -7.576 1.00 58.03 83 ARG A O 1
ATOM 661 N N . VAL A 1 84 ? 21.529 -14.564 -9.257 1.00 53.34 84 VAL A N 1
ATOM 662 C CA . VAL A 1 84 ? 20.376 -15.156 -8.580 1.00 53.34 84 VAL A CA 1
ATOM 663 C C . VAL A 1 84 ? 20.135 -16.509 -9.234 1.00 53.34 84 VAL A C 1
ATOM 665 O O . VAL A 1 84 ? 19.710 -16.559 -10.387 1.00 53.34 84 VAL A O 1
ATOM 668 N N . GLN A 1 85 ? 20.431 -17.601 -8.522 1.00 48.41 85 GLN A N 1
ATOM 669 C CA . GLN A 1 85 ? 19.876 -18.905 -8.880 1.00 48.41 85 GLN A CA 1
ATOM 670 C C . GLN A 1 85 ? 18.363 -18.763 -8.758 1.00 48.41 85 GLN A C 1
ATOM 672 O O . GLN A 1 85 ? 17.841 -18.602 -7.656 1.00 48.41 85 GLN A O 1
ATOM 677 N N . VAL A 1 86 ? 17.667 -18.728 -9.891 1.00 53.09 86 VAL A N 1
ATOM 678 C CA . VAL A 1 86 ? 16.223 -18.936 -9.904 1.00 53.09 86 VAL A CA 1
ATOM 679 C C . VAL A 1 86 ? 16.033 -20.380 -9.439 1.00 53.09 86 VAL A C 1
ATOM 681 O O . VAL A 1 86 ? 16.544 -21.277 -10.110 1.00 53.09 86 VAL A O 1
ATOM 684 N N . PRO A 1 87 ? 15.376 -20.637 -8.294 1.00 46.03 87 PRO A N 1
ATOM 685 C CA . PRO A 1 87 ? 15.059 -22.003 -7.900 1.00 46.03 87 PRO A CA 1
ATOM 686 C C . PRO A 1 87 ? 14.152 -22.586 -8.990 1.00 46.03 87 PRO A C 1
ATOM 688 O O . PRO A 1 87 ? 13.040 -22.091 -9.177 1.00 46.03 87 PRO A O 1
ATOM 691 N N . GLY A 1 88 ? 14.664 -23.539 -9.771 1.00 47.75 88 GLY A N 1
ATOM 692 C CA . GLY A 1 88 ? 13.933 -24.165 -10.880 1.00 47.75 88 GLY A CA 1
ATOM 693 C C . GLY A 1 88 ? 14.648 -24.220 -12.235 1.00 47.75 88 GLY A C 1
ATOM 694 O O . GLY A 1 88 ? 13.983 -24.504 -13.223 1.00 47.75 88 GLY A O 1
ATOM 695 N N . ASP A 1 89 ? 15.952 -23.931 -12.321 1.00 48.50 89 ASP A N 1
ATOM 696 C CA . ASP A 1 89 ? 16.743 -24.183 -13.549 1.00 48.50 89 ASP A CA 1
ATOM 697 C C . ASP A 1 89 ? 17.403 -25.578 -13.568 1.00 48.50 89 ASP A C 1
ATOM 699 O O . ASP A 1 89 ? 18.036 -25.956 -14.549 1.00 48.50 89 ASP A O 1
ATOM 703 N N . SER A 1 90 ? 17.243 -26.355 -12.492 1.00 44.09 90 SER A N 1
ATOM 704 C CA . SER A 1 90 ? 17.562 -27.781 -12.492 1.00 44.09 90 SER A CA 1
ATOM 705 C C . SER A 1 90 ? 16.304 -28.549 -12.878 1.00 44.09 90 SER A C 1
ATOM 707 O O . SER A 1 90 ? 15.348 -28.591 -12.106 1.00 44.09 90 SER A O 1
ATOM 709 N N . ASP A 1 91 ? 16.329 -29.163 -14.058 1.00 50.22 91 ASP A N 1
ATOM 710 C CA . ASP A 1 91 ? 15.399 -30.193 -14.554 1.00 50.22 91 ASP A CA 1
ATOM 711 C C . ASP A 1 91 ? 15.494 -31.498 -13.726 1.00 50.22 91 ASP A C 1
ATOM 713 O O . ASP A 1 91 ? 15.450 -32.614 -14.242 1.00 50.22 91 ASP A O 1
ATOM 717 N N . GLU A 1 92 ? 15.675 -31.377 -12.415 1.00 45.41 92 GLU A N 1
ATOM 718 C CA . GLU A 1 92 ? 15.651 -32.497 -11.492 1.00 45.41 92 GLU A CA 1
ATOM 719 C C . GLU A 1 92 ? 14.284 -32.487 -10.819 1.00 45.41 92 GLU A C 1
ATOM 721 O O . GLU A 1 92 ? 13.891 -31.518 -10.166 1.00 45.41 92 GLU A O 1
ATOM 726 N N . GLU A 1 93 ? 13.548 -33.581 -11.011 1.00 46.41 93 GLU A N 1
ATOM 727 C CA . GLU A 1 93 ? 12.356 -33.956 -10.252 1.00 46.41 93 GLU A CA 1
ATOM 728 C C . GLU A 1 93 ? 12.711 -34.187 -8.768 1.00 46.41 93 GLU A C 1
ATOM 730 O O . GLU A 1 93 ? 12.480 -35.255 -8.208 1.00 46.41 93 GLU A O 1
ATOM 735 N N . GLU A 1 94 ? 13.314 -33.200 -8.110 1.00 40.00 94 GLU A N 1
ATOM 736 C CA . GLU A 1 94 ? 13.542 -33.220 -6.678 1.00 40.00 94 GLU A CA 1
ATOM 737 C C . GLU A 1 94 ? 12.387 -32.519 -5.973 1.00 40.00 94 GLU A C 1
ATOM 739 O O . GLU A 1 94 ? 12.183 -31.302 -6.041 1.00 40.00 94 GLU A O 1
ATOM 744 N N . GLU A 1 95 ? 11.640 -33.362 -5.268 1.00 48.31 95 GLU A N 1
ATOM 745 C CA . GLU A 1 95 ? 10.701 -33.079 -4.194 1.00 48.31 95 GLU A CA 1
ATOM 746 C C . GLU A 1 95 ? 11.323 -32.108 -3.168 1.00 48.31 95 GLU A C 1
ATOM 748 O O . GLU A 1 95 ? 11.810 -32.494 -2.107 1.00 48.31 95 GLU A O 1
ATOM 753 N N . SER A 1 96 ? 11.351 -30.814 -3.493 1.00 40.78 96 SER A N 1
ATOM 754 C CA . SER A 1 96 ? 12.008 -29.797 -2.677 1.00 40.78 96 SER A CA 1
ATOM 755 C C . SER A 1 96 ? 10.987 -28.885 -1.996 1.00 40.78 96 SER A C 1
ATOM 757 O O . SER A 1 96 ? 10.401 -27.971 -2.563 1.00 40.78 96 SER A O 1
ATOM 759 N N . SER A 1 97 ? 10.793 -29.203 -0.715 1.00 40.19 97 SER A N 1
ATOM 760 C CA . SER A 1 97 ? 10.562 -28.306 0.421 1.00 40.19 97 SER A CA 1
ATOM 761 C C . SER A 1 97 ? 9.676 -27.069 0.202 1.00 40.19 97 SER A C 1
ATOM 763 O O . SER A 1 97 ? 10.066 -26.066 -0.391 1.00 40.19 97 SER A O 1
ATOM 765 N N . ALA A 1 98 ? 8.511 -27.108 0.850 1.00 44.56 98 ALA A N 1
ATOM 766 C CA . ALA A 1 98 ? 7.495 -26.065 0.970 1.00 44.56 98 ALA A CA 1
ATOM 767 C C . ALA A 1 98 ? 7.971 -24.745 1.636 1.00 44.56 98 ALA A C 1
ATOM 769 O O . ALA A 1 98 ? 7.451 -24.338 2.679 1.00 44.56 98 ALA A O 1
ATOM 770 N N . THR A 1 99 ? 8.921 -24.028 1.032 1.00 50.09 99 THR A N 1
ATOM 771 C CA . THR A 1 99 ? 9.355 -22.690 1.470 1.00 50.09 99 THR A CA 1
ATOM 772 C C . THR A 1 99 ? 9.355 -21.690 0.315 1.00 50.09 99 THR A C 1
ATOM 774 O O . THR A 1 99 ? 10.392 -21.181 -0.094 1.00 50.09 99 THR A O 1
ATOM 777 N N . GLY A 1 100 ? 8.175 -21.378 -0.214 1.00 48.75 100 GLY A N 1
ATOM 778 C CA . GLY A 1 100 ? 8.001 -20.292 -1.180 1.00 48.75 100 GLY A CA 1
ATOM 779 C C . GLY A 1 100 ? 6.749 -20.502 -2.010 1.00 48.75 100 GLY A C 1
ATOM 780 O O . GLY A 1 100 ? 6.592 -21.534 -2.640 1.00 48.75 100 GLY A O 1
ATOM 781 N N . ALA A 1 101 ? 5.818 -19.555 -1.958 1.00 56.31 101 ALA A N 1
ATOM 782 C CA . ALA A 1 101 ? 4.488 -19.707 -2.527 1.00 56.31 101 ALA A CA 1
ATOM 783 C C . ALA A 1 101 ? 4.530 -19.977 -4.051 1.00 56.31 101 ALA A C 1
ATOM 785 O O . ALA A 1 101 ? 4.923 -19.116 -4.835 1.00 56.31 101 ALA A O 1
ATOM 786 N N . ASP A 1 102 ? 4.061 -21.162 -4.443 1.00 59.38 102 ASP A N 1
ATOM 787 C CA . ASP A 1 102 ? 4.144 -21.781 -5.778 1.00 59.38 102 ASP A CA 1
ATOM 788 C C . ASP A 1 102 ? 3.105 -21.252 -6.800 1.00 59.38 102 ASP A C 1
ATOM 790 O O . ASP A 1 102 ? 2.802 -21.839 -7.841 1.00 59.38 102 ASP A O 1
ATOM 794 N N . TRP A 1 103 ? 2.497 -20.102 -6.512 1.00 61.53 103 TRP A N 1
ATOM 795 C CA . TRP A 1 103 ? 1.475 -19.513 -7.370 1.00 61.53 103 TRP A CA 1
ATOM 796 C C . TRP A 1 103 ? 2.155 -18.818 -8.558 1.00 61.53 103 TRP A C 1
ATOM 798 O O . TRP A 1 103 ? 2.767 -17.761 -8.441 1.00 61.53 103 TRP A O 1
ATOM 808 N N . GLY A 1 104 ? 2.085 -19.440 -9.731 1.00 74.69 104 GLY A N 1
ATOM 809 C CA . GLY A 1 104 ? 2.610 -18.867 -10.975 1.00 74.69 104 GLY A CA 1
ATOM 810 C C . GLY A 1 104 ? 3.850 -19.558 -11.534 1.00 74.69 104 GLY A C 1
ATOM 811 O O . GLY A 1 104 ? 4.400 -19.081 -12.526 1.00 74.69 104 GLY A O 1
ATOM 812 N N . HIS A 1 105 ? 4.289 -20.688 -10.971 1.00 78.94 105 HIS A N 1
ATOM 813 C CA . HIS A 1 105 ? 5.257 -21.555 -11.651 1.00 78.94 105 HIS A CA 1
ATOM 814 C C . HIS A 1 105 ? 4.693 -22.060 -12.994 1.00 78.94 105 HIS A C 1
ATOM 816 O O . HIS A 1 105 ? 5.294 -21.836 -14.043 1.00 78.94 105 HIS A O 1
ATOM 822 N N . ALA A 1 106 ? 3.463 -22.590 -12.986 1.00 76.81 106 ALA A N 1
ATOM 823 C CA . ALA A 1 106 ? 2.771 -23.044 -14.196 1.00 76.81 106 ALA A CA 1
ATOM 824 C C . ALA A 1 106 ? 2.561 -21.925 -15.238 1.00 76.81 106 ALA A C 1
ATOM 826 O O . ALA A 1 106 ? 2.778 -22.131 -16.427 1.00 76.81 106 ALA A O 1
ATOM 827 N N . ALA A 1 107 ? 2.204 -20.710 -14.802 1.00 78.50 107 ALA A N 1
ATOM 828 C CA . ALA A 1 107 ? 2.023 -19.570 -15.705 1.00 78.50 107 ALA A CA 1
ATOM 829 C C . ALA A 1 107 ? 3.344 -19.127 -16.360 1.00 78.50 107 ALA A C 1
ATOM 831 O O . ALA A 1 107 ? 3.372 -18.832 -17.553 1.00 78.50 107 ALA A O 1
ATOM 832 N N . ARG A 1 108 ? 4.450 -19.122 -15.602 1.00 81.31 108 ARG A N 1
ATOM 833 C CA . ARG A 1 108 ? 5.787 -18.800 -16.125 1.00 81.31 108 ARG A CA 1
ATOM 834 C C . ARG A 1 108 ? 6.298 -19.872 -17.087 1.00 81.31 108 ARG A C 1
ATOM 836 O O . ARG A 1 108 ? 6.904 -19.524 -18.096 1.00 81.31 108 ARG A O 1
ATOM 843 N N . ARG A 1 109 ? 6.017 -21.150 -16.814 1.00 82.94 109 ARG A N 1
ATOM 844 C CA . ARG A 1 109 ? 6.326 -22.259 -17.726 1.00 82.94 109 ARG A CA 1
ATOM 845 C C . ARG A 1 109 ? 5.606 -22.093 -19.066 1.00 82.94 109 ARG A C 1
ATOM 847 O O . ARG A 1 109 ? 6.270 -22.044 -20.094 1.00 82.94 109 ARG A O 1
ATOM 854 N N . HIS A 1 110 ? 4.292 -21.867 -19.045 1.00 78.38 110 HIS A N 1
ATOM 855 C CA . HIS A 1 110 ? 3.520 -21.636 -20.270 1.00 78.38 110 HIS A CA 1
ATOM 856 C C . HIS A 1 110 ? 3.967 -20.394 -21.053 1.00 78.38 110 HIS A C 1
ATOM 858 O O . HIS A 1 110 ? 3.986 -20.416 -22.279 1.00 78.38 110 HIS A O 1
ATOM 864 N N . GLN A 1 111 ? 4.370 -19.316 -20.371 1.00 80.19 111 GLN A N 1
ATOM 865 C CA . GLN A 1 111 ? 4.934 -18.137 -21.039 1.00 80.19 111 GLN A CA 1
ATOM 866 C C . GLN A 1 111 ? 6.252 -18.453 -21.760 1.00 80.19 111 GLN A C 1
ATOM 868 O O . GLN A 1 111 ? 6.459 -17.971 -22.871 1.00 80.19 111 GLN A O 1
ATOM 873 N N . ARG A 1 112 ? 7.133 -19.267 -21.161 1.00 85.62 112 ARG A N 1
ATOM 874 C CA . ARG A 1 112 ? 8.396 -19.689 -21.793 1.00 85.62 112 ARG A CA 1
ATOM 875 C C . ARG A 1 112 ? 8.138 -20.597 -22.995 1.00 85.62 112 ARG A C 1
ATOM 877 O O . ARG A 1 112 ? 8.727 -20.364 -24.044 1.00 85.62 112 ARG A O 1
ATOM 884 N N . GLU A 1 113 ? 7.232 -21.563 -22.854 1.00 85.44 113 GLU A N 1
ATOM 885 C CA . GLU A 1 113 ? 6.824 -22.467 -23.938 1.00 85.44 113 GLU A CA 1
ATOM 886 C C . GLU A 1 113 ? 6.260 -21.673 -25.129 1.00 85.44 113 GLU A C 1
ATOM 888 O O . GLU A 1 113 ? 6.756 -21.817 -26.245 1.00 85.44 113 GLU A O 1
ATOM 893 N N . MET A 1 114 ? 5.338 -20.735 -24.884 1.00 84.94 114 MET A N 1
ATOM 894 C CA . MET A 1 114 ? 4.757 -19.886 -25.933 1.00 84.94 114 MET A CA 1
ATOM 895 C C . MET A 1 114 ? 5.808 -19.026 -26.653 1.00 84.94 114 MET A C 1
ATOM 897 O O . MET A 1 114 ? 5.771 -18.900 -27.875 1.00 84.94 114 MET A O 1
ATOM 901 N N . ILE A 1 115 ? 6.754 -18.433 -25.914 1.00 83.56 115 ILE A N 1
ATOM 902 C CA . ILE A 1 115 ? 7.837 -17.631 -26.506 1.00 83.56 115 ILE A CA 1
ATOM 903 C C . ILE A 1 115 ? 8.775 -18.519 -27.332 1.00 83.56 115 ILE A C 1
ATOM 905 O O . ILE A 1 115 ? 9.176 -18.124 -28.423 1.00 83.56 115 ILE A O 1
ATOM 909 N N . SER A 1 116 ? 9.103 -19.718 -26.841 1.00 85.12 116 SER A N 1
ATOM 910 C CA . SER A 1 116 ? 9.959 -20.663 -27.567 1.00 85.12 116 SER A CA 1
ATOM 911 C C . SER A 1 116 ? 9.313 -21.163 -28.859 1.00 85.12 116 SER A C 1
ATOM 913 O O . SER A 1 116 ? 9.987 -21.266 -29.878 1.00 85.12 116 SER A O 1
ATOM 915 N N . GLU A 1 117 ? 8.001 -21.404 -28.841 1.00 86.94 117 GLU A N 1
ATOM 916 C CA . GLU A 1 117 ? 7.243 -21.833 -30.014 1.00 86.94 117 GLU A CA 1
ATOM 917 C C . GLU A 1 117 ? 7.168 -20.722 -31.068 1.00 86.94 117 GLU A C 1
ATOM 919 O O . GLU A 1 117 ? 7.393 -20.977 -32.250 1.00 86.94 117 GLU A O 1
ATOM 924 N N . LEU A 1 118 ? 6.924 -19.478 -30.639 1.00 85.44 118 LEU A N 1
ATOM 925 C CA . LEU A 1 118 ? 6.948 -18.303 -31.514 1.00 85.44 118 LEU A CA 1
ATOM 926 C C . LEU A 1 118 ? 8.309 -18.120 -32.196 1.00 85.44 118 LEU A C 1
ATOM 928 O O . LEU A 1 118 ? 8.357 -17.884 -33.401 1.00 85.44 118 LEU A O 1
ATOM 932 N N . LEU A 1 119 ? 9.398 -18.271 -31.441 1.00 84.31 119 LEU A N 1
ATOM 933 C CA . LEU A 1 119 ? 10.760 -18.109 -31.951 1.00 84.31 119 LEU A CA 1
ATOM 934 C C . LEU A 1 119 ? 11.138 -19.241 -32.920 1.00 84.31 119 LEU A C 1
ATOM 936 O O . LEU A 1 119 ? 11.665 -18.982 -33.998 1.00 84.31 119 LEU A O 1
ATOM 940 N N . ALA A 1 120 ? 10.768 -20.486 -32.606 1.00 88.00 120 ALA A N 1
ATOM 941 C CA . ALA A 1 120 ? 10.978 -21.624 -33.502 1.00 88.00 120 ALA A CA 1
ATOM 942 C C . ALA A 1 120 ? 10.150 -21.524 -34.798 1.00 88.00 120 ALA A C 1
ATOM 944 O O . ALA A 1 120 ? 10.589 -21.973 -35.858 1.00 88.00 120 ALA A O 1
ATOM 945 N N . ALA A 1 121 ? 8.947 -20.946 -34.737 1.00 87.56 121 ALA A N 1
ATOM 946 C CA . ALA A 1 121 ? 8.125 -20.703 -35.920 1.00 87.56 121 ALA A CA 1
ATOM 947 C C . ALA A 1 121 ? 8.726 -19.621 -36.833 1.00 87.56 121 ALA A C 1
ATOM 949 O O . ALA A 1 121 ? 8.635 -19.737 -38.056 1.00 87.56 121 ALA A O 1
ATOM 950 N N . GLU A 1 122 ? 9.349 -18.591 -36.259 1.00 84.38 122 GLU A N 1
ATOM 951 C CA . GLU A 1 122 ? 10.067 -17.557 -37.009 1.00 84.38 122 GLU A CA 1
ATOM 952 C C . GLU A 1 122 ? 11.322 -18.120 -37.688 1.00 84.38 122 GLU A C 1
ATOM 954 O O . GLU A 1 122 ? 11.508 -17.909 -38.885 1.00 84.38 122 GLU A O 1
ATOM 959 N N . GLU A 1 123 ? 12.122 -18.920 -36.976 1.00 82.00 123 GLU A N 1
ATOM 960 C CA . GLU A 1 123 ? 13.301 -19.584 -37.552 1.00 82.00 123 GLU A CA 1
ATOM 961 C C . GLU A 1 123 ? 12.938 -20.506 -38.725 1.00 82.00 123 GLU A C 1
ATOM 963 O O . GLU A 1 123 ? 13.632 -20.517 -39.741 1.00 82.00 123 GLU A O 1
ATOM 968 N N . ARG A 1 124 ? 11.820 -21.239 -38.632 1.00 83.81 124 ARG A N 1
ATOM 969 C CA . ARG A 1 124 ? 11.331 -22.078 -39.740 1.00 83.81 124 ARG A CA 1
ATOM 970 C C . ARG A 1 124 ? 10.920 -21.261 -40.959 1.00 83.81 124 ARG A C 1
ATOM 972 O O . ARG A 1 124 ? 11.284 -21.628 -42.068 1.00 83.81 124 ARG A O 1
ATOM 979 N N . LYS A 1 125 ? 10.210 -20.145 -40.762 1.00 81.25 125 LYS A N 1
ATOM 980 C CA . LYS A 1 125 ? 9.856 -19.243 -41.870 1.00 81.25 125 LYS A CA 1
ATOM 981 C C . LYS A 1 125 ? 11.091 -18.668 -42.550 1.00 81.25 125 LYS A C 1
ATOM 983 O O . LYS A 1 125 ? 11.143 -18.625 -43.772 1.00 81.25 125 LYS A O 1
ATOM 988 N N . LEU A 1 126 ? 12.091 -18.275 -41.764 1.00 76.56 126 LEU A N 1
ATOM 989 C CA . LEU A 1 126 ? 13.348 -17.755 -42.290 1.00 76.56 126 LEU A CA 1
ATOM 990 C C . LEU A 1 126 ? 14.112 -18.819 -43.098 1.00 76.56 126 LEU A C 1
ATOM 992 O O . LEU A 1 126 ? 14.707 -18.497 -44.122 1.00 76.56 126 LEU A O 1
ATOM 996 N N . ALA A 1 127 ? 14.083 -20.082 -42.659 1.00 77.94 127 ALA A N 1
ATOM 997 C CA . ALA A 1 127 ? 14.684 -21.195 -43.392 1.00 77.94 127 ALA A CA 1
ATOM 998 C C . ALA A 1 127 ? 13.946 -21.485 -44.712 1.00 77.94 127 ALA A C 1
ATOM 1000 O O . ALA A 1 127 ? 14.590 -21.664 -45.740 1.00 77.94 127 ALA A O 1
ATOM 1001 N N . GLU A 1 128 ? 12.610 -21.464 -44.711 1.00 77.38 128 GLU A N 1
ATOM 1002 C CA . GLU A 1 128 ? 11.796 -21.630 -45.926 1.00 77.38 128 GLU A CA 1
ATOM 1003 C C . GLU A 1 128 ? 12.005 -20.478 -46.928 1.00 77.38 128 GLU A C 1
ATOM 1005 O O . GLU A 1 128 ? 12.081 -20.719 -48.133 1.00 77.38 128 GLU A O 1
ATOM 1010 N N . GLU A 1 129 ? 12.150 -19.237 -46.449 1.00 72.44 129 GLU A N 1
ATOM 1011 C CA . GLU A 1 129 ? 12.483 -18.076 -47.289 1.00 72.44 129 GLU A CA 1
ATOM 1012 C C . GLU A 1 129 ? 13.897 -18.178 -47.887 1.00 72.44 129 GLU A C 1
ATOM 1014 O O . GLU A 1 129 ? 14.093 -17.829 -49.052 1.00 72.44 129 GLU A O 1
ATOM 1019 N N . GLN A 1 130 ? 14.873 -18.698 -47.134 1.00 66.06 130 GLN A N 1
ATOM 1020 C CA . GLN A 1 130 ? 16.232 -18.935 -47.638 1.00 66.06 130 GLN A CA 1
ATOM 1021 C C . GLN A 1 130 ? 16.272 -20.068 -48.674 1.00 66.06 130 GLN A C 1
ATOM 1023 O O . GLN A 1 130 ? 16.858 -19.896 -49.740 1.00 66.06 130 GLN A O 1
ATOM 1028 N N . GLU A 1 131 ? 15.593 -21.190 -48.418 1.00 63.91 131 GLU A N 1
ATOM 1029 C CA . GLU A 1 131 ? 15.512 -22.307 -49.371 1.00 63.91 131 GLU A CA 1
ATOM 1030 C C . GLU A 1 131 ? 14.724 -21.958 -50.645 1.00 63.91 131 GLU A C 1
ATOM 1032 O O . GLU A 1 131 ? 14.988 -22.525 -51.707 1.00 63.91 131 GLU A O 1
ATOM 1037 N N . GLY A 1 132 ? 13.743 -21.053 -50.558 1.00 62.06 132 GLY A N 1
ATOM 1038 C CA . GLY A 1 132 ? 13.050 -20.497 -51.723 1.00 62.06 132 GLY A CA 1
ATOM 1039 C C . GLY A 1 132 ? 13.944 -19.558 -52.535 1.00 62.06 132 GLY A C 1
ATOM 1040 O O . GLY A 1 132 ? 14.007 -19.679 -53.755 1.00 62.06 132 GLY A O 1
ATOM 1041 N N . SER A 1 133 ? 14.701 -18.689 -51.858 1.00 59.44 133 SER A N 1
ATOM 1042 C CA . SER A 1 133 ? 15.615 -17.746 -52.511 1.00 59.44 133 SER A CA 1
ATOM 1043 C C . SER A 1 133 ? 16.749 -18.440 -53.270 1.00 59.44 133 SER A C 1
ATOM 1045 O O . SER A 1 133 ? 17.127 -17.959 -54.335 1.00 59.44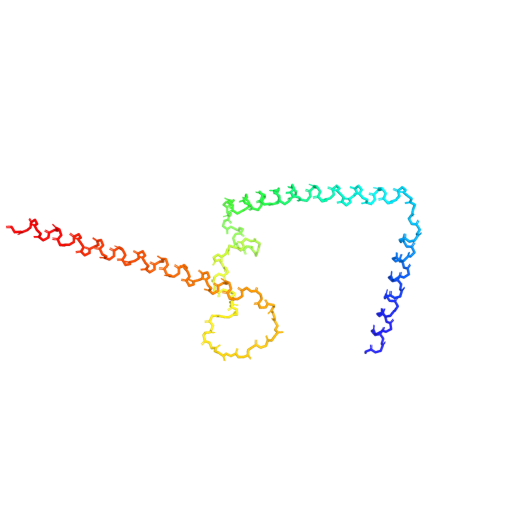 133 SER A O 1
ATOM 1047 N N . ASP A 1 134 ? 17.293 -19.547 -52.758 1.00 59.16 134 ASP A N 1
ATOM 1048 C CA . ASP A 1 134 ? 18.348 -20.294 -53.459 1.00 59.16 134 ASP A CA 1
ATOM 1049 C C . ASP A 1 134 ? 17.809 -20.981 -54.729 1.00 59.16 134 ASP A C 1
ATOM 1051 O O . ASP A 1 134 ? 18.482 -20.984 -55.760 1.00 59.16 134 ASP A O 1
ATOM 1055 N N . LYS A 1 135 ? 16.564 -21.479 -54.702 1.00 63.69 135 LYS A N 1
ATOM 1056 C CA . LYS A 1 135 ? 15.895 -22.069 -55.879 1.00 63.69 135 LYS A CA 1
ATOM 1057 C C . LYS A 1 135 ? 15.573 -21.032 -56.952 1.00 63.69 135 LYS A C 1
ATOM 1059 O O . LYS A 1 135 ? 15.764 -21.306 -58.133 1.00 63.69 135 LYS A O 1
ATOM 1064 N N . ASP A 1 136 ? 15.143 -19.839 -56.549 1.00 60.06 136 ASP A N 1
ATOM 1065 C CA . ASP A 1 136 ? 14.874 -18.744 -57.486 1.00 60.06 136 ASP A CA 1
ATOM 1066 C C . ASP A 1 136 ? 16.171 -18.237 -58.151 1.00 60.06 136 ASP A C 1
ATOM 1068 O O . ASP A 1 136 ? 16.134 -17.754 -59.277 1.00 60.06 136 ASP A O 1
ATOM 1072 N N . ILE A 1 137 ? 17.333 -18.370 -57.497 1.00 59.47 137 ILE A N 1
ATOM 1073 C CA . ILE A 1 137 ? 18.646 -18.028 -58.074 1.00 59.47 137 ILE A CA 1
ATOM 1074 C C . ILE A 1 137 ? 19.122 -19.093 -59.076 1.00 59.47 137 ILE A C 1
ATOM 1076 O O . ILE A 1 137 ? 19.736 -18.736 -60.085 1.00 59.47 137 ILE A O 1
ATOM 1080 N N . GLU A 1 138 ? 18.832 -20.376 -58.836 1.00 61.22 138 GLU A N 1
ATOM 1081 C CA . GLU A 1 138 ? 19.152 -21.468 -59.769 1.00 61.22 138 GLU A CA 1
ATOM 1082 C C . GLU A 1 138 ? 18.428 -21.312 -61.120 1.00 61.22 138 GLU A C 1
ATOM 1084 O O . GLU A 1 138 ? 19.037 -21.562 -62.159 1.00 61.22 138 GLU A O 1
ATOM 1089 N N . GLU A 1 139 ? 17.187 -20.806 -61.136 1.00 61.81 139 GLU A N 1
ATOM 1090 C CA . GLU A 1 139 ? 16.425 -20.546 -62.374 1.00 61.81 139 GLU A CA 1
ATOM 1091 C C . GLU A 1 139 ? 17.061 -19.453 -63.264 1.00 61.81 139 GLU A C 1
ATOM 1093 O O . GLU A 1 139 ? 16.880 -19.461 -64.479 1.00 61.81 139 GLU A O 1
ATOM 1098 N N . PHE A 1 140 ? 17.859 -18.536 -62.701 1.00 58.56 140 PHE A N 1
ATOM 1099 C CA . PHE A 1 140 ? 18.576 -17.501 -63.468 1.00 58.56 140 PHE A CA 1
ATOM 1100 C C . PHE A 1 140 ? 19.968 -17.935 -63.974 1.00 58.56 140 PHE A C 1
ATOM 1102 O O . PHE A 1 140 ? 20.655 -17.132 -64.615 1.00 58.56 140 PHE A O 1
ATOM 1109 N N . LEU A 1 141 ? 20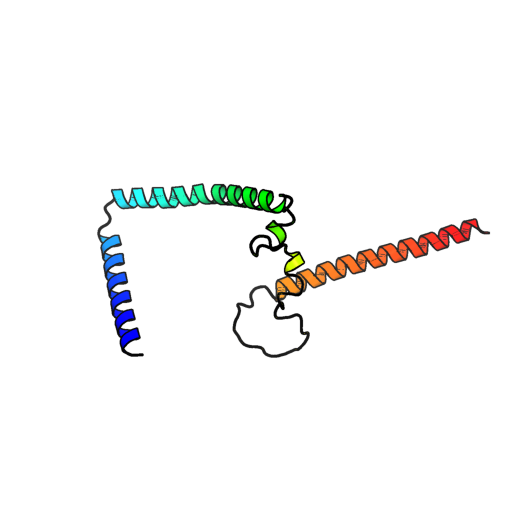.409 -19.162 -63.669 1.00 59.72 141 LEU A N 1
ATOM 1110 C CA . LEU A 1 141 ? 21.722 -19.706 -64.048 1.00 59.72 141 LEU A CA 1
ATOM 1111 C C . LEU A 1 141 ? 21.663 -20.787 -65.154 1.00 59.72 141 LEU A C 1
ATOM 1113 O O . LEU A 1 141 ? 22.730 -21.233 -65.588 1.00 59.72 141 LEU A O 1
ATOM 1117 N N . GLU A 1 142 ? 20.468 -21.169 -65.629 1.00 52.78 142 GLU A N 1
ATOM 1118 C CA . GLU A 1 142 ? 20.233 -21.908 -66.894 1.00 52.78 142 GLU A CA 1
ATOM 1119 C C . GLU A 1 142 ? 20.080 -20.966 -68.104 1.00 52.78 142 GLU A C 1
ATOM 1121 O O . GLU A 1 142 ? 20.575 -21.338 -69.198 1.00 52.78 142 GLU A O 1
#